Protein AF-A0A3C0FU36-F1 (afdb_monomer)

Secondary structure (DSSP, 8-state):
--TT--S---HHHHHHHHHHHS----PPPTTSSHHHHHHHHHHHTTT-TT-HHHHHHHHHHHHHHTT-S-------BSTTSSB-SHHHHHHHHHHH-

Sequence (97 aa):
SIPGYRTTPSLDEFAKVTREVGCAIIGQTADLAPADKRFYGIRDVTATVESIPLITASILSKKLAAGLDSLVMDVKFGSGAFMNEYERARELAESIT

Solvent-accessible surface area (backbone atoms only — not comparable to full-atom values): 6135 Å² total; per-residue (Å²): 136,65,91,88,72,74,44,79,68,55,71,69,55,48,54,49,41,34,70,76,73,69,58,83,82,66,57,87,60,87,76,62,40,60,64,49,58,55,53,50,59,53,23,71,79,63,77,57,57,85,41,59,72,61,45,40,52,46,56,46,46,46,51,59,72,68,70,63,94,74,86,89,82,88,78,54,54,28,97,90,35,96,26,59,44,64,66,59,24,48,53,46,51,62,68,67,108

Structure (mmCIF, N/CA/C/O backbone):
data_AF-A0A3C0FU36-F1
#
_entry.id   AF-A0A3C0FU36-F1
#
loop_
_atom_site.group_PDB
_atom_site.id
_atom_site.type_symbol
_a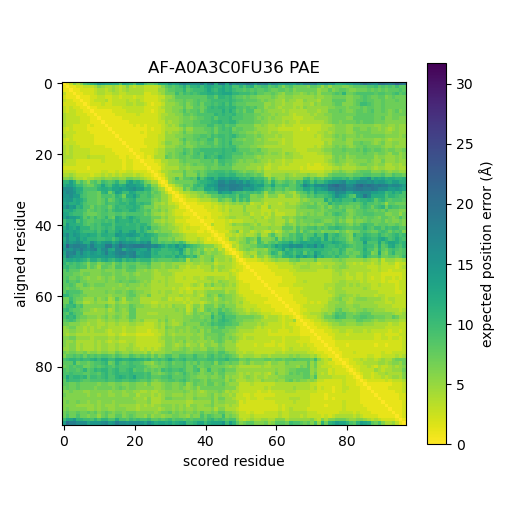tom_site.label_atom_id
_atom_site.label_alt_id
_atom_site.label_comp_id
_atom_site.label_asym_id
_atom_site.label_entity_id
_atom_site.label_seq_id
_atom_site.pdbx_PDB_ins_code
_atom_site.Cartn_x
_atom_site.Cartn_y
_atom_site.Cartn_z
_atom_site.occupancy
_atom_site.B_iso_or_equiv
_atom_site.auth_seq_id
_atom_site.auth_comp_id
_atom_site.auth_asym_id
_atom_site.auth_atom_id
_atom_site.pdbx_PDB_model_num
ATOM 1 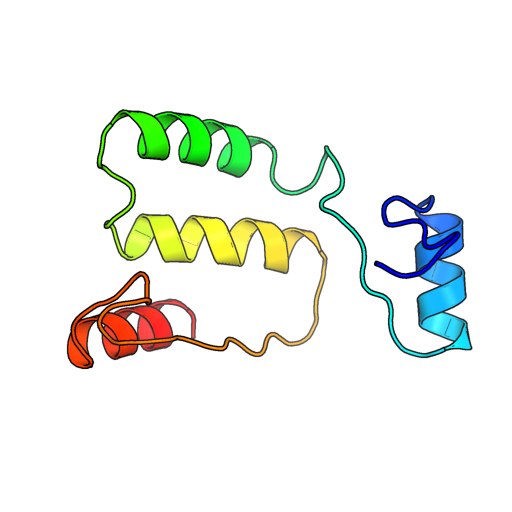N N . SER A 1 1 ? 2.234 21.394 5.751 1.00 83.00 1 SER A N 1
ATOM 2 C CA . SER A 1 1 ? 1.842 20.564 6.909 1.00 83.00 1 SER A CA 1
ATOM 3 C C . SER A 1 1 ? 0.614 21.181 7.552 1.00 83.00 1 SER A C 1
ATOM 5 O O . SER A 1 1 ? 0.431 22.387 7.437 1.00 83.00 1 SER A O 1
ATOM 7 N N . ILE A 1 2 ? -0.244 20.375 8.178 1.00 92.94 2 ILE A N 1
ATOM 8 C CA . ILE A 1 2 ? -1.440 20.861 8.880 1.00 92.94 2 ILE A CA 1
ATOM 9 C C . ILE A 1 2 ? -1.141 20.816 10.387 1.00 92.94 2 ILE A C 1
ATOM 11 O O . ILE A 1 2 ? -0.816 19.733 10.885 1.00 92.94 2 ILE A O 1
ATOM 15 N N . PRO A 1 3 ? -1.199 21.946 11.117 1.00 95.44 3 PRO A N 1
ATOM 16 C CA . PRO A 1 3 ? -0.978 21.959 12.561 1.00 95.44 3 PRO A CA 1
ATOM 17 C C . PRO A 1 3 ? -1.920 20.990 13.290 1.00 95.44 3 PRO A C 1
ATOM 19 O O . PRO A 1 3 ? -3.127 21.012 13.069 1.00 95.44 3 PRO A O 1
ATOM 22 N N . GLY A 1 4 ? -1.363 20.130 14.148 1.00 92.06 4 GLY A N 1
ATOM 23 C CA . GLY A 1 4 ? -2.131 19.170 14.950 1.00 92.06 4 GLY A CA 1
ATOM 24 C C . GLY A 1 4 ? -2.535 17.868 14.244 1.00 92.06 4 GLY A C 1
ATOM 25 O O . GLY A 1 4 ? -3.140 17.011 14.886 1.00 92.06 4 GLY A O 1
ATOM 26 N N . TYR A 1 5 ? -2.192 17.669 12.964 1.00 92.12 5 TYR A N 1
ATOM 27 C CA . TYR A 1 5 ? -2.491 16.410 12.272 1.00 92.12 5 TYR A CA 1
ATOM 28 C C . TYR A 1 5 ? -1.672 15.245 12.846 1.00 92.12 5 TYR A C 1
ATOM 30 O O . TYR A 1 5 ? -0.441 15.288 12.860 1.00 92.12 5 TYR A O 1
ATOM 38 N N . ARG A 1 6 ? -2.356 14.186 13.294 1.00 90.25 6 ARG A N 1
ATOM 39 C CA . ARG A 1 6 ? -1.733 12.972 13.843 1.00 90.25 6 ARG A CA 1
ATOM 40 C C . ARG A 1 6 ? -1.813 11.841 12.821 1.00 90.25 6 ARG A C 1
ATOM 42 O O . ARG A 1 6 ? -2.901 11.415 12.456 1.00 90.25 6 ARG A O 1
ATOM 49 N N . THR A 1 7 ? -0.662 11.338 12.377 1.00 90.81 7 THR A N 1
ATOM 50 C CA . THR A 1 7 ? -0.563 10.270 11.362 1.00 90.81 7 THR A CA 1
ATOM 51 C C . THR A 1 7 ? -0.589 8.859 11.948 1.00 90.81 7 THR A C 1
ATOM 53 O O . THR A 1 7 ? -0.730 7.900 11.198 1.00 90.81 7 THR A O 1
ATOM 56 N N . THR A 1 8 ? -0.452 8.706 13.265 1.00 89.94 8 THR A N 1
ATOM 57 C CA . THR A 1 8 ? -0.360 7.405 13.947 1.00 89.94 8 THR A CA 1
ATOM 58 C C . THR A 1 8 ? -1.432 7.279 15.038 1.00 89.94 8 THR A C 1
ATOM 60 O O . THR A 1 8 ? -1.102 7.345 16.226 1.00 89.94 8 THR A O 1
ATOM 63 N N . PRO A 1 9 ? -2.724 7.177 14.669 1.00 89.69 9 PRO A N 1
ATOM 64 C CA . PRO A 1 9 ? -3.800 6.939 15.629 1.00 89.69 9 PRO A CA 1
ATOM 65 C C . PRO A 1 9 ? -3.744 5.508 16.188 1.00 89.69 9 PRO A C 1
ATOM 67 O O . PRO A 1 9 ? -3.083 4.631 15.627 1.00 89.69 9 PRO A O 1
ATOM 70 N N . SER A 1 10 ? -4.472 5.254 17.278 1.00 89.56 10 SER A N 1
ATOM 71 C CA . SER A 1 10 ? -4.746 3.880 17.712 1.00 89.56 10 SER A CA 1
ATOM 72 C C . SER A 1 10 ? -5.675 3.172 16.715 1.00 89.56 10 SER A C 1
ATOM 74 O O . SER A 1 10 ? -6.387 3.825 15.949 1.00 89.56 10 SER A O 1
ATOM 76 N N . LEU A 1 11 ? -5.708 1.835 16.742 1.00 86.62 11 LEU A N 1
ATOM 77 C CA . LEU A 1 11 ? -6.636 1.055 15.911 1.00 86.62 11 LEU A CA 1
ATOM 78 C C . LEU A 1 11 ? -8.101 1.413 16.197 1.00 86.62 11 LEU A C 1
ATOM 80 O O . LEU A 1 11 ? -8.892 1.526 15.263 1.00 86.62 11 LEU A O 1
ATOM 84 N N . ASP A 1 12 ? -8.445 1.662 17.463 1.00 91.81 12 ASP A N 1
ATOM 85 C CA . ASP A 1 12 ? -9.796 2.068 17.860 1.00 91.81 12 ASP A CA 1
ATOM 86 C C . ASP A 1 12 ? -10.183 3.423 17.260 1.00 91.81 12 ASP A C 1
ATOM 88 O O . ASP A 1 12 ? -11.288 3.585 16.737 1.00 91.81 12 ASP A O 1
ATOM 92 N N . GLU A 1 13 ? -9.266 4.396 17.296 1.00 92.19 13 GLU A N 1
ATOM 93 C CA . GLU A 1 13 ? -9.487 5.717 16.711 1.00 92.19 13 GLU A CA 1
ATOM 94 C C . GLU A 1 13 ? -9.575 5.633 15.181 1.00 92.19 13 GLU A C 1
ATOM 96 O O . GLU A 1 13 ? -10.488 6.209 14.591 1.00 92.19 13 GLU A O 1
ATOM 101 N N . PHE A 1 14 ? -8.703 4.852 14.538 1.00 90.31 14 PHE A N 1
ATOM 102 C CA . PHE A 1 14 ? -8.760 4.601 13.096 1.00 90.31 14 PHE A CA 1
ATOM 103 C C . PHE A 1 14 ? -10.096 3.972 12.671 1.00 90.31 14 PHE A C 1
ATOM 105 O O . PHE A 1 14 ? -10.737 4.448 11.729 1.00 90.31 14 PHE A O 1
ATOM 112 N N . ALA A 1 15 ? -10.555 2.949 13.395 1.00 90.31 15 ALA A N 1
ATOM 113 C CA . ALA A 1 15 ? -11.822 2.283 13.119 1.00 90.31 15 ALA A CA 1
ATOM 114 C C . ALA A 1 15 ? -13.021 3.216 13.348 1.00 90.31 15 ALA A C 1
ATOM 116 O O . ALA A 1 15 ? -13.976 3.199 12.570 1.00 90.31 15 ALA A O 1
ATOM 117 N N . LYS A 1 16 ? -12.973 4.054 14.391 1.00 95.31 16 LYS A N 1
ATOM 118 C CA . LYS A 1 16 ? -14.000 5.068 14.657 1.00 95.31 16 LYS A CA 1
ATOM 119 C C . LYS A 1 16 ? -14.077 6.096 13.527 1.00 95.31 16 LYS A C 1
ATOM 121 O O . LYS A 1 16 ? -15.149 6.275 12.957 1.00 95.31 16 LYS A O 1
ATOM 126 N N . VAL A 1 17 ? -12.953 6.719 13.169 1.00 94.62 17 VAL A N 1
ATOM 127 C CA . VAL A 1 17 ? -12.894 7.756 12.124 1.00 94.62 17 VAL A CA 1
ATOM 128 C C . VAL A 1 17 ? -13.349 7.204 10.777 1.00 94.62 17 VAL A C 1
ATOM 130 O O . VAL A 1 17 ? -14.148 7.840 10.097 1.00 94.62 17 VAL A O 1
ATOM 133 N N . THR A 1 18 ? -12.914 5.996 10.412 1.00 92.56 18 THR A N 1
ATOM 134 C CA . THR A 1 18 ? -13.313 5.381 9.138 1.00 92.56 18 THR A CA 1
ATOM 135 C C . THR A 1 18 ? -14.820 5.107 9.086 1.00 92.56 18 THR A C 1
ATOM 137 O O . THR A 1 18 ? -15.425 5.303 8.038 1.00 92.56 18 THR A O 1
ATOM 140 N N . ARG A 1 19 ? -15.456 4.731 10.208 1.00 95.00 19 ARG A N 1
ATOM 141 C CA . ARG A 1 19 ? -16.921 4.564 10.281 1.00 95.00 19 ARG A CA 1
ATOM 142 C C . ARG A 1 19 ? -17.691 5.885 10.248 1.00 95.00 19 ARG A C 1
ATOM 144 O O . ARG A 1 19 ? -18.768 5.926 9.668 1.00 95.00 19 ARG A O 1
ATOM 151 N N . GLU A 1 20 ? -17.180 6.930 10.896 1.00 97.31 20 GLU A N 1
ATOM 152 C CA . GLU A 1 20 ? -17.886 8.214 11.035 1.00 97.31 20 GLU A CA 1
ATOM 153 C C . GLU A 1 20 ? -17.703 9.134 9.817 1.00 97.31 20 GLU A C 1
ATOM 155 O O . GLU A 1 20 ? -18.652 9.787 9.392 1.00 97.31 20 GLU A O 1
ATOM 160 N N . VAL A 1 21 ? -16.492 9.189 9.254 1.00 96.69 21 VAL A N 1
ATOM 161 C CA . VAL A 1 21 ? -16.115 10.097 8.153 1.00 96.69 21 VAL A CA 1
ATOM 162 C C . VAL A 1 21 ? -16.087 9.376 6.802 1.00 96.69 21 VAL A C 1
ATOM 164 O O . VAL A 1 21 ? -16.269 10.004 5.762 1.00 96.69 21 VAL A O 1
ATOM 167 N N . GLY A 1 22 ? -15.858 8.060 6.800 1.00 93.94 22 GLY A N 1
ATOM 168 C CA . GLY A 1 22 ? -15.762 7.243 5.586 1.00 93.94 22 GLY A CA 1
ATOM 169 C C . GLY A 1 22 ? -14.354 7.131 4.994 1.00 93.94 22 GLY A C 1
ATOM 170 O O . GLY A 1 22 ? -14.158 6.388 4.035 1.00 93.94 22 GLY A O 1
ATOM 171 N N . CYS A 1 23 ? -13.354 7.834 5.537 1.00 93.00 23 CYS A N 1
ATOM 172 C CA . CYS A 1 23 ? -11.967 7.725 5.087 1.00 93.00 23 CYS A CA 1
ATOM 173 C C . CYS A 1 23 ? -10.961 8.081 6.189 1.00 93.00 23 CYS A C 1
ATOM 175 O O . CYS A 1 23 ? -11.278 8.782 7.150 1.00 93.00 23 CYS A O 1
ATOM 177 N N . ALA A 1 24 ? -9.725 7.606 6.032 1.00 91.50 24 ALA A N 1
ATOM 178 C CA . ALA A 1 24 ? -8.601 7.981 6.880 1.00 91.50 24 ALA A CA 1
ATOM 179 C C . ALA A 1 24 ? -7.275 7.827 6.121 1.00 91.50 24 ALA A C 1
ATOM 181 O O . ALA A 1 24 ? -7.100 6.905 5.324 1.00 91.50 24 ALA A O 1
ATOM 182 N N . ILE A 1 25 ? -6.329 8.732 6.387 1.00 91.12 25 ILE A N 1
ATOM 183 C CA . ILE A 1 25 ? -4.966 8.689 5.842 1.00 91.12 25 ILE A CA 1
ATOM 184 C C . ILE A 1 25 ? -3.996 8.608 7.016 1.00 91.12 25 ILE A C 1
ATOM 186 O O . ILE A 1 25 ? -3.773 9.588 7.728 1.00 91.12 25 ILE A O 1
ATOM 190 N N . ILE A 1 26 ? -3.411 7.433 7.213 1.00 88.88 26 ILE A N 1
ATOM 191 C CA . ILE A 1 26 ? -2.502 7.155 8.326 1.00 88.88 26 ILE A CA 1
ATOM 192 C C . ILE A 1 26 ? -1.120 6.749 7.812 1.00 88.88 26 ILE A C 1
ATOM 194 O O . ILE A 1 26 ? -0.955 6.332 6.664 1.00 88.88 26 ILE A O 1
ATOM 198 N N . GLY A 1 27 ? -0.115 6.890 8.670 1.00 84.19 27 GLY A N 1
ATOM 199 C CA . GLY A 1 27 ? 1.209 6.329 8.444 1.00 84.19 27 GLY A CA 1
ATOM 200 C C . GLY A 1 27 ? 1.194 4.802 8.527 1.00 84.19 27 GLY A C 1
ATOM 201 O O . GLY A 1 27 ? 0.238 4.192 9.003 1.00 84.19 27 GLY A O 1
ATOM 202 N N . GLN A 1 28 ? 2.280 4.175 8.078 1.00 72.81 28 GLN A N 1
ATOM 203 C CA . GLN A 1 28 ? 2.451 2.729 8.213 1.00 72.81 28 GLN A CA 1
ATOM 204 C C . GLN A 1 28 ? 2.517 2.339 9.695 1.00 72.81 28 GLN A C 1
ATOM 206 O O . GLN A 1 28 ? 3.358 2.844 10.440 1.00 72.81 28 GLN A O 1
ATOM 211 N N . THR A 1 29 ? 1.651 1.419 10.118 1.00 70.19 29 THR A N 1
ATOM 212 C CA . THR A 1 29 ? 1.756 0.769 11.428 1.00 70.19 29 THR A CA 1
ATOM 213 C C . THR A 1 29 ? 2.943 -0.193 11.424 1.00 70.19 29 THR A C 1
ATOM 215 O O . THR A 1 29 ? 3.230 -0.829 10.410 1.00 70.19 29 THR A O 1
ATOM 218 N N . ALA A 1 30 ? 3.648 -0.312 12.553 1.00 64.12 30 ALA A N 1
ATOM 219 C CA . ALA A 1 30 ? 4.889 -1.088 12.637 1.00 64.12 30 ALA A CA 1
ATOM 220 C C . ALA A 1 30 ? 4.724 -2.583 12.286 1.00 64.12 30 ALA A C 1
ATOM 222 O O . ALA A 1 30 ? 5.687 -3.203 11.835 1.00 64.12 30 ALA A O 1
ATOM 223 N N . ASP A 1 31 ? 3.511 -3.120 12.435 1.00 65.12 31 ASP A N 1
ATOM 224 C CA . ASP A 1 31 ? 3.217 -4.551 12.303 1.00 65.12 31 ASP A CA 1
ATOM 225 C C . ASP A 1 31 ? 2.666 -4.965 10.928 1.00 65.12 31 ASP A C 1
ATOM 227 O O . ASP A 1 31 ? 2.382 -6.142 10.701 1.00 65.12 31 ASP A O 1
ATOM 231 N N . LEU A 1 32 ? 2.524 -4.033 9.978 1.00 66.81 32 LEU A N 1
ATOM 232 C CA . LEU A 1 32 ? 1.999 -4.357 8.650 1.00 66.81 32 LEU A CA 1
ATOM 233 C C . LEU A 1 32 ? 3.118 -4.910 7.748 1.00 66.81 32 LEU A C 1
ATOM 235 O O . LEU A 1 32 ? 4.016 -4.175 7.343 1.00 66.81 32 LEU A O 1
ATOM 239 N N . ALA A 1 33 ? 3.048 -6.205 7.422 1.00 68.50 33 ALA A N 1
ATOM 240 C CA . ALA A 1 33 ? 4.015 -6.925 6.582 1.00 68.50 33 ALA A CA 1
ATOM 241 C C . ALA A 1 33 ? 5.492 -6.793 7.053 1.00 68.50 33 ALA A C 1
ATOM 243 O O . ALA A 1 33 ? 6.349 -6.280 6.327 1.00 68.50 33 ALA A O 1
ATOM 244 N N . PRO A 1 34 ? 5.850 -7.306 8.251 1.00 74.06 34 PRO A N 1
ATOM 245 C CA . PRO A 1 34 ? 7.185 -7.128 8.841 1.00 74.06 34 PRO A CA 1
ATOM 246 C C . PRO A 1 34 ? 8.319 -7.753 8.010 1.00 74.06 34 PRO A C 1
ATOM 248 O O . PRO A 1 34 ? 9.456 -7.278 8.050 1.00 74.06 34 PRO A O 1
ATOM 251 N N . ALA A 1 35 ? 8.018 -8.806 7.244 1.00 77.56 35 ALA A N 1
ATOM 252 C CA . ALA A 1 35 ? 8.969 -9.430 6.328 1.00 77.56 35 ALA A CA 1
ATOM 253 C C . ALA A 1 35 ? 9.307 -8.508 5.148 1.00 77.56 35 ALA A C 1
ATOM 255 O O . ALA A 1 35 ? 10.484 -8.318 4.843 1.00 77.56 35 ALA A O 1
ATOM 256 N N . ASP A 1 36 ? 8.297 -7.885 4.535 1.00 78.81 36 ASP A N 1
ATOM 257 C CA . ASP A 1 36 ? 8.484 -6.957 3.419 1.00 78.81 36 ASP A CA 1
ATOM 258 C C . ASP A 1 36 ? 9.381 -5.780 3.813 1.00 78.81 36 ASP A C 1
ATOM 260 O O . ASP A 1 36 ? 10.332 -5.467 3.102 1.00 78.81 36 ASP A O 1
ATOM 264 N N . LYS A 1 37 ? 9.168 -5.200 5.000 1.00 76.31 37 LYS A N 1
ATOM 265 C CA . LYS A 1 37 ? 10.011 -4.111 5.514 1.00 76.31 37 LYS A CA 1
ATOM 266 C C . LYS A 1 37 ? 11.498 -4.485 5.549 1.00 76.31 37 LYS A C 1
ATOM 268 O O . LYS A 1 37 ? 12.347 -3.679 5.172 1.00 76.31 37 LYS A O 1
ATOM 273 N N . ARG A 1 38 ? 11.822 -5.705 5.994 1.00 79.19 38 ARG A N 1
ATOM 274 C CA . ARG A 1 38 ? 13.208 -6.203 6.038 1.00 79.19 38 ARG A CA 1
ATOM 275 C C . ARG A 1 38 ? 13.761 -6.442 4.635 1.00 79.19 38 ARG A C 1
ATOM 277 O O . ARG A 1 38 ? 14.876 -6.015 4.349 1.00 79.19 38 ARG A O 1
ATOM 284 N N . PHE A 1 39 ? 12.982 -7.084 3.764 1.00 77.62 39 PHE A N 1
ATOM 285 C CA . PHE A 1 39 ? 13.387 -7.343 2.381 1.00 77.62 39 PHE A CA 1
ATOM 286 C C . PHE A 1 39 ? 13.611 -6.053 1.591 1.00 77.62 39 PHE A C 1
ATOM 288 O O . PHE A 1 39 ? 14.608 -5.943 0.881 1.00 77.62 39 PHE A O 1
ATOM 295 N N . TYR A 1 40 ? 12.729 -5.065 1.742 1.00 76.19 40 TYR A N 1
ATOM 296 C CA . TYR A 1 40 ? 12.880 -3.759 1.112 1.00 76.19 40 TYR A CA 1
ATOM 297 C C . TYR A 1 40 ? 14.175 -3.074 1.558 1.00 76.19 40 TYR A C 1
ATOM 299 O O . TYR A 1 40 ? 14.941 -2.624 0.713 1.00 76.19 40 TYR A O 1
ATOM 307 N N . GLY A 1 41 ? 14.469 -3.071 2.864 1.00 77.69 41 GLY A N 1
ATOM 308 C CA . GLY A 1 41 ? 15.698 -2.471 3.391 1.00 77.69 41 GLY A CA 1
ATOM 309 C C . GLY A 1 41 ? 16.978 -3.079 2.805 1.00 77.69 41 GLY A C 1
ATOM 310 O O . GLY A 1 41 ? 17.931 -2.356 2.542 1.00 77.69 41 GLY A O 1
ATOM 311 N N . ILE A 1 42 ? 16.994 -4.390 2.541 1.00 80.50 42 ILE A N 1
ATOM 312 C CA . ILE A 1 42 ? 18.123 -5.053 1.866 1.00 80.50 42 ILE A CA 1
ATOM 313 C C . ILE A 1 42 ? 18.187 -4.653 0.387 1.00 80.50 42 ILE A C 1
ATOM 315 O O . ILE A 1 42 ? 19.267 -4.391 -0.140 1.00 80.50 42 ILE A O 1
ATOM 319 N N . ARG A 1 43 ? 17.042 -4.604 -0.300 1.00 80.56 43 ARG A N 1
ATOM 320 C CA . ARG A 1 43 ? 16.981 -4.253 -1.728 1.00 80.56 43 ARG A CA 1
ATOM 321 C C . ARG A 1 43 ? 17.473 -2.836 -2.000 1.00 80.56 43 ARG A C 1
ATOM 323 O O . ARG A 1 43 ? 18.195 -2.634 -2.975 1.00 80.56 43 ARG A O 1
ATOM 330 N N . ASP A 1 44 ? 17.125 -1.902 -1.118 1.00 78.75 44 ASP A N 1
ATOM 331 C CA . ASP A 1 44 ? 17.491 -0.484 -1.202 1.00 78.75 44 ASP A CA 1
ATOM 332 C C . ASP A 1 44 ? 19.014 -0.276 -1.215 1.00 78.75 44 ASP A C 1
ATOM 334 O O . ASP A 1 44 ? 19.537 0.523 -1.984 1.00 78.75 44 ASP A O 1
ATOM 338 N N . VAL A 1 45 ? 19.751 -1.085 -0.447 1.00 78.81 45 VAL A N 1
ATOM 339 C CA . VAL A 1 45 ? 21.221 -1.006 -0.357 1.00 78.81 45 VAL A CA 1
ATOM 340 C C . VAL A 1 45 ? 21.959 -1.957 -1.308 1.00 78.81 45 VAL A C 1
ATOM 342 O O . VAL A 1 45 ? 23.187 -1.989 -1.307 1.00 78.81 45 VAL A O 1
ATOM 345 N N . THR A 1 46 ? 21.240 -2.743 -2.118 1.00 80.44 46 THR A N 1
ATOM 346 C CA . THR A 1 46 ? 21.831 -3.738 -3.040 1.00 80.44 46 THR A CA 1
ATOM 347 C C . THR A 1 46 ? 21.499 -3.494 -4.510 1.00 80.44 46 THR A C 1
ATOM 349 O O . THR A 1 46 ? 21.812 -4.337 -5.346 1.00 80.44 46 THR A O 1
ATOM 352 N N . ALA A 1 47 ? 20.859 -2.368 -4.844 1.00 76.88 47 ALA A N 1
ATOM 353 C CA . ALA A 1 47 ? 20.408 -2.053 -6.203 1.00 76.88 47 ALA A CA 1
ATOM 354 C C . ALA A 1 47 ? 19.489 -3.133 -6.827 1.00 76.88 47 ALA A C 1
ATOM 356 O O . ALA A 1 47 ? 19.372 -3.240 -8.043 1.00 76.88 47 ALA A O 1
ATOM 357 N N . THR A 1 48 ?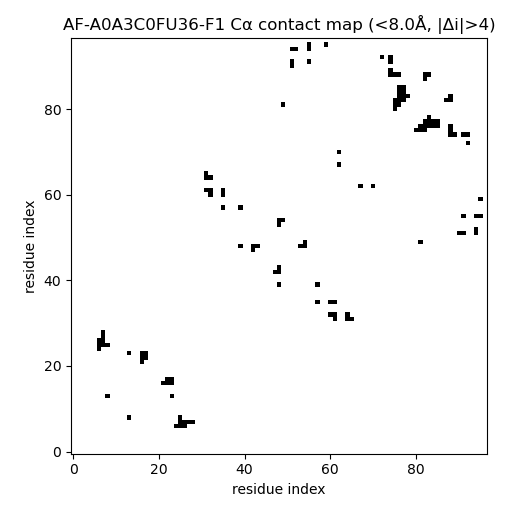 18.789 -3.924 -6.003 1.00 74.25 48 THR A N 1
ATOM 358 C CA . THR A 1 48 ? 17.816 -4.945 -6.456 1.00 74.25 48 THR A CA 1
ATOM 359 C C . THR A 1 48 ? 16.365 -4.468 -6.325 1.00 74.25 48 THR A C 1
ATOM 361 O O . THR A 1 48 ? 15.407 -5.252 -6.319 1.00 74.25 48 THR A O 1
ATOM 364 N N . VAL A 1 49 ? 16.171 -3.152 -6.206 1.00 70.25 49 VAL A N 1
ATOM 365 C CA . VAL A 1 49 ? 14.837 -2.553 -6.110 1.00 70.25 49 VAL A CA 1
ATOM 366 C C . VAL A 1 49 ? 14.082 -2.694 -7.437 1.00 70.25 49 VAL A C 1
ATOM 368 O O . VAL A 1 49 ? 12.894 -2.988 -7.403 1.00 70.25 49 VAL A O 1
ATOM 371 N N . GLU A 1 50 ? 14.755 -2.619 -8.588 1.00 73.06 50 GLU A N 1
ATOM 372 C CA . GLU A 1 50 ? 14.143 -2.545 -9.934 1.00 73.06 50 GLU A CA 1
ATOM 373 C C . GLU A 1 50 ? 13.489 -3.842 -10.459 1.00 73.06 50 GLU A C 1
ATOM 375 O O . GLU A 1 50 ? 13.031 -3.920 -11.598 1.00 73.06 50 GLU A O 1
ATOM 380 N N . SER A 1 51 ? 13.398 -4.880 -9.629 1.00 82.75 51 SER A N 1
ATOM 381 C CA . SER A 1 51 ? 12.721 -6.130 -9.978 1.00 82.75 51 SER A CA 1
ATOM 382 C C . SER A 1 51 ? 11.197 -6.003 -9.851 1.00 82.75 51 SER A C 1
ATOM 384 O O . SER A 1 51 ? 10.684 -5.916 -8.733 1.00 82.75 51 SER A O 1
ATOM 386 N N . ILE A 1 52 ? 10.467 -6.060 -10.978 1.00 82.69 52 ILE A N 1
ATOM 387 C CA . ILE A 1 52 ? 8.988 -6.030 -11.012 1.00 82.69 52 ILE A CA 1
ATOM 388 C C . ILE A 1 52 ? 8.365 -7.040 -10.037 1.00 82.69 52 ILE A C 1
ATOM 390 O O . ILE A 1 52 ? 7.587 -6.603 -9.189 1.00 82.69 52 ILE A O 1
ATOM 394 N N . PRO A 1 53 ? 8.735 -8.339 -10.044 1.00 84.69 53 PRO A N 1
ATOM 395 C CA . PRO A 1 53 ? 8.159 -9.308 -9.110 1.00 84.69 53 PRO A CA 1
ATOM 396 C C . PRO A 1 53 ? 8.295 -8.897 -7.639 1.00 84.69 53 PRO A C 1
ATOM 398 O O . PRO A 1 53 ? 7.366 -9.062 -6.848 1.00 84.69 53 PRO A O 1
ATOM 401 N N . LEU A 1 54 ? 9.441 -8.322 -7.261 1.00 84.94 54 LEU A N 1
ATOM 402 C CA . LEU A 1 54 ? 9.693 -7.904 -5.884 1.00 84.94 54 LEU A CA 1
ATOM 403 C C . LEU A 1 54 ? 8.995 -6.579 -5.538 1.00 84.94 54 LEU A C 1
ATOM 405 O O . LEU A 1 54 ? 8.670 -6.343 -4.373 1.00 84.94 54 LEU A O 1
ATOM 409 N N . ILE A 1 55 ? 8.767 -5.695 -6.512 1.00 84.44 55 ILE A N 1
ATOM 410 C CA . ILE A 1 55 ? 7.956 -4.480 -6.333 1.00 84.44 55 ILE A CA 1
ATOM 411 C C . ILE A 1 55 ? 6.497 -4.870 -6.107 1.00 84.44 55 ILE A C 1
ATOM 413 O O . ILE A 1 55 ? 5.909 -4.457 -5.106 1.00 84.44 55 ILE A O 1
ATOM 417 N N . THR A 1 56 ? 5.947 -5.722 -6.973 1.00 86.50 56 THR A N 1
ATOM 418 C CA . THR A 1 56 ? 4.579 -6.235 -6.862 1.00 86.50 56 THR A CA 1
ATOM 419 C C . THR A 1 56 ? 4.358 -6.913 -5.514 1.00 86.50 56 THR A C 1
ATOM 421 O O . THR A 1 56 ? 3.461 -6.516 -4.768 1.00 86.50 56 THR A O 1
ATOM 424 N N . ALA A 1 57 ? 5.216 -7.874 -5.148 1.00 85.88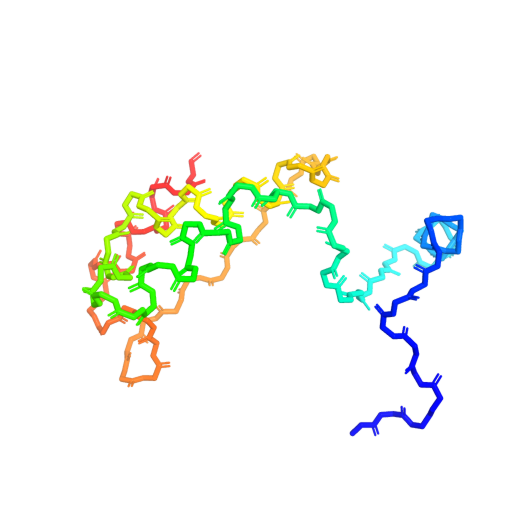 57 ALA A N 1
ATOM 425 C CA . ALA A 1 57 ? 5.111 -8.578 -3.870 1.00 85.88 57 ALA A CA 1
ATOM 426 C C . ALA A 1 57 ? 5.178 -7.614 -2.673 1.00 85.88 57 ALA A C 1
ATOM 428 O O . ALA A 1 57 ? 4.419 -7.747 -1.708 1.00 85.88 57 ALA A O 1
ATOM 429 N N . SER A 1 58 ? 6.047 -6.602 -2.749 1.00 85.06 58 SER A N 1
ATOM 430 C CA . SER A 1 58 ? 6.167 -5.599 -1.697 1.00 85.06 58 SER A CA 1
ATOM 431 C C . SER A 1 58 ? 4.894 -4.772 -1.547 1.00 85.06 58 SER A C 1
ATOM 433 O O . SER A 1 58 ? 4.373 -4.629 -0.439 1.00 85.06 58 SER A O 1
ATOM 435 N N . ILE A 1 59 ? 4.358 -4.228 -2.639 1.00 86.19 59 ILE A N 1
ATOM 436 C CA . ILE A 1 59 ? 3.162 -3.383 -2.582 1.00 86.19 59 ILE A CA 1
ATOM 437 C C . ILE A 1 59 ? 1.949 -4.198 -2.122 1.00 86.19 59 ILE A C 1
ATOM 439 O O . ILE A 1 59 ? 1.269 -3.792 -1.173 1.00 86.19 59 ILE A O 1
ATOM 443 N N . LEU A 1 60 ? 1.714 -5.357 -2.742 1.00 85.62 60 LEU A N 1
ATOM 444 C CA . LEU A 1 60 ? 0.550 -6.190 -2.452 1.00 85.62 60 LEU A CA 1
ATOM 445 C C . LEU A 1 60 ? 0.575 -6.753 -1.032 1.00 85.62 60 LEU A C 1
ATOM 447 O O . LEU A 1 60 ? -0.456 -6.711 -0.371 1.00 85.62 60 LEU A O 1
ATOM 451 N N . SER A 1 61 ? 1.722 -7.200 -0.510 1.00 85.00 61 SER A N 1
ATOM 452 C CA . SER A 1 61 ? 1.788 -7.758 0.854 1.00 85.00 61 SER A CA 1
ATOM 453 C C . SER A 1 61 ? 1.284 -6.780 1.921 1.00 85.00 61 SER A C 1
ATOM 455 O O . SER A 1 61 ? 0.537 -7.176 2.814 1.00 85.00 61 SER A O 1
ATOM 457 N N . LYS A 1 62 ? 1.609 -5.486 1.794 1.00 83.56 62 LYS A N 1
ATOM 458 C CA . LYS A 1 62 ? 1.112 -4.434 2.695 1.00 83.56 62 LYS A CA 1
ATOM 459 C C . LYS A 1 62 ? -0.379 -4.171 2.511 1.00 83.56 62 LYS A C 1
ATOM 461 O O . LYS A 1 62 ? -1.096 -4.000 3.491 1.00 83.56 62 LYS A O 1
ATOM 466 N N . LYS A 1 63 ? -0.845 -4.107 1.261 1.00 86.62 63 LYS A N 1
ATOM 467 C CA . LYS A 1 63 ? -2.248 -3.807 0.949 1.00 86.62 63 LYS A CA 1
ATOM 468 C C . LYS A 1 63 ? -3.166 -4.960 1.359 1.00 86.62 63 LYS A C 1
ATOM 470 O O . LYS A 1 63 ? -4.118 -4.728 2.088 1.00 86.62 63 LYS A O 1
ATOM 475 N N . LEU A 1 64 ? -2.821 -6.198 1.021 1.00 82.69 64 LEU A N 1
ATOM 476 C CA . LEU A 1 64 ? -3.585 -7.384 1.415 1.00 82.69 64 LEU A CA 1
ATOM 477 C C . LEU A 1 64 ? -3.607 -7.586 2.935 1.00 82.69 64 LEU A C 1
ATOM 479 O O . LEU A 1 64 ? -4.656 -7.899 3.488 1.00 82.69 64 LEU A O 1
ATOM 483 N N . ALA A 1 65 ? -2.493 -7.332 3.631 1.00 81.00 65 ALA A N 1
ATOM 484 C CA . ALA A 1 65 ? -2.456 -7.403 5.094 1.00 81.00 65 ALA A CA 1
ATOM 485 C C . ALA A 1 65 ? -3.394 -6.389 5.777 1.00 81.00 65 ALA A C 1
ATOM 487 O O . ALA A 1 65 ? -3.766 -6.591 6.929 1.00 81.00 65 ALA A O 1
ATOM 488 N N . ALA A 1 66 ? -3.788 -5.316 5.082 1.00 80.12 66 ALA A N 1
ATOM 489 C CA . ALA A 1 66 ? -4.749 -4.338 5.583 1.00 80.12 66 ALA A CA 1
ATOM 490 C C . ALA A 1 66 ? -6.222 -4.758 5.381 1.00 80.12 66 ALA A C 1
ATOM 492 O O . ALA A 1 66 ? -7.107 -4.034 5.829 1.00 80.12 66 ALA A O 1
ATOM 493 N N . GLY A 1 67 ? -6.495 -5.905 4.743 1.00 81.50 67 GLY A N 1
ATOM 494 C CA . GLY A 1 67 ? -7.842 -6.490 4.659 1.00 81.50 67 GLY A CA 1
ATOM 495 C C . GLY A 1 67 ? -8.816 -5.739 3.749 1.00 81.50 67 GLY A C 1
ATOM 496 O O . GLY A 1 67 ? -9.994 -5.633 4.065 1.00 81.50 67 GLY A O 1
ATOM 497 N N . LEU A 1 68 ? -8.323 -5.177 2.648 1.00 85.44 68 LEU A N 1
ATOM 498 C CA . LEU A 1 68 ? -9.117 -4.383 1.708 1.00 85.44 68 LEU A CA 1
ATOM 499 C C . LEU A 1 68 ? -9.895 -5.232 0.694 1.00 85.44 68 LEU A C 1
ATOM 501 O O . LEU A 1 68 ? -9.340 -6.155 0.106 1.00 85.44 68 LEU A O 1
ATOM 505 N N . ASP A 1 69 ? -11.153 -4.852 0.447 1.00 89.19 69 ASP A N 1
ATOM 506 C CA . ASP A 1 69 ? -12.033 -5.489 -0.549 1.00 89.19 69 ASP A CA 1
ATOM 507 C C . ASP A 1 69 ? -11.659 -5.130 -1.992 1.00 89.19 69 ASP A C 1
ATOM 509 O O . ASP A 1 69 ? -11.952 -5.857 -2.939 1.00 89.19 69 ASP A O 1
ATOM 513 N N . SER A 1 70 ? -11.064 -3.955 -2.194 1.00 89.38 70 SER A N 1
ATOM 514 C CA . SER A 1 70 ? -10.693 -3.452 -3.514 1.00 89.38 70 SER A CA 1
ATOM 515 C C . SER A 1 70 ? -9.468 -2.555 -3.424 1.00 89.38 70 SER A C 1
ATOM 517 O O . SER A 1 70 ? -9.292 -1.800 -2.465 1.00 89.38 70 SER A O 1
ATOM 519 N N . LEU A 1 71 ? -8.624 -2.628 -4.452 1.00 88.81 71 LEU A N 1
ATOM 520 C CA . LEU A 1 71 ? -7.398 -1.854 -4.569 1.00 88.81 71 LEU A CA 1
ATOM 521 C C . LEU A 1 71 ? -7.368 -1.143 -5.920 1.00 88.81 71 LEU A C 1
ATOM 523 O O . LEU A 1 71 ? -7.479 -1.780 -6.961 1.00 88.81 71 LEU A O 1
ATOM 527 N N . VAL A 1 72 ? -7.159 0.171 -5.894 1.00 90.94 72 VAL A N 1
ATOM 528 C CA . VAL A 1 72 ? -6.845 0.959 -7.089 1.00 90.94 72 VAL A CA 1
ATOM 529 C C . VAL A 1 72 ? -5.389 1.389 -6.998 1.00 90.94 72 VAL A C 1
ATOM 531 O O . VAL A 1 72 ? -4.943 1.877 -5.957 1.00 90.94 72 VAL A O 1
ATOM 534 N N . MET A 1 73 ? -4.651 1.184 -8.085 1.00 88.94 73 MET A N 1
ATOM 535 C CA . MET A 1 73 ? -3.215 1.431 -8.162 1.00 88.94 73 MET A CA 1
ATOM 536 C C . MET A 1 73 ? -2.903 2.457 -9.241 1.00 88.94 73 MET A C 1
ATOM 538 O O . MET A 1 73 ? -3.321 2.326 -10.387 1.00 88.94 73 MET A O 1
ATOM 542 N N . ASP A 1 74 ? -2.137 3.472 -8.855 1.00 90.94 74 ASP A N 1
ATOM 543 C CA . ASP A 1 74 ? -1.649 4.513 -9.749 1.00 90.94 74 ASP A CA 1
ATOM 544 C C . ASP A 1 74 ? -0.197 4.206 -10.138 1.00 90.94 74 ASP A C 1
ATOM 546 O O . ASP A 1 74 ? 0.720 4.367 -9.328 1.00 90.94 74 ASP A O 1
ATOM 550 N N . VAL A 1 75 ? 0.008 3.711 -11.362 1.00 90.81 75 VAL A N 1
ATOM 551 C CA . VAL A 1 75 ? 1.329 3.321 -11.876 1.00 90.81 75 VAL A CA 1
ATOM 552 C C . VAL A 1 75 ? 1.879 4.427 -12.775 1.00 90.81 75 VAL A C 1
ATOM 554 O O . VAL A 1 75 ? 1.364 4.689 -13.860 1.00 90.81 75 VAL A O 1
ATOM 557 N N . LYS A 1 76 ? 2.934 5.100 -12.307 1.00 90.81 76 LYS A N 1
ATOM 558 C CA . LYS A 1 76 ? 3.579 6.217 -13.015 1.00 90.81 76 LYS A CA 1
ATOM 559 C C . LYS A 1 76 ? 4.687 5.734 -13.951 1.00 90.81 76 LYS A C 1
ATOM 561 O O . LYS A 1 76 ? 5.390 4.781 -13.621 1.00 90.81 76 LYS A O 1
ATOM 566 N N . PHE A 1 77 ? 4.891 6.457 -15.055 1.00 93.31 77 PHE A N 1
ATOM 567 C CA . PHE A 1 77 ? 6.039 6.293 -15.951 1.00 93.31 77 PHE A CA 1
ATOM 568 C C . PHE A 1 77 ? 6.728 7.636 -16.254 1.00 93.31 77 PHE A C 1
ATOM 570 O O . PHE A 1 77 ? 6.103 8.692 -16.133 1.00 93.31 77 PHE A O 1
ATOM 577 N N . GLY A 1 78 ? 8.001 7.595 -16.655 1.00 90.69 78 GLY A N 1
ATOM 578 C CA . GLY A 1 78 ? 8.800 8.759 -17.060 1.00 90.69 78 GLY A CA 1
ATOM 579 C C . GLY A 1 78 ? 9.942 9.095 -16.096 1.00 90.69 78 GLY A C 1
ATOM 580 O O . GLY A 1 78 ? 10.178 8.391 -15.124 1.00 90.69 78 GLY A O 1
ATOM 581 N N . SER A 1 79 ? 10.642 10.205 -16.346 1.00 87.69 79 SER A N 1
ATOM 582 C CA . SER A 1 79 ? 11.934 10.536 -15.712 1.00 87.69 79 SER A CA 1
ATOM 583 C C . SER A 1 79 ? 11.913 10.748 -14.192 1.00 87.69 79 SER A C 1
ATOM 585 O O . SER A 1 79 ? 12.969 10.809 -13.572 1.00 87.69 79 SER A O 1
ATOM 587 N N . GLY A 1 80 ? 10.734 10.934 -13.596 1.00 85.62 80 GLY A N 1
ATOM 588 C CA . GLY A 1 80 ? 10.549 11.044 -12.143 1.00 85.62 80 GLY A CA 1
ATOM 589 C C . GLY A 1 80 ? 9.843 9.838 -11.526 1.00 85.62 80 GLY A C 1
ATOM 590 O O . GLY A 1 80 ? 9.518 9.862 -10.340 1.00 85.62 80 GLY A O 1
ATOM 591 N N . ALA A 1 81 ? 9.542 8.821 -12.328 1.00 85.81 81 ALA A N 1
ATOM 592 C CA . ALA A 1 81 ? 8.870 7.617 -11.885 1.00 85.81 81 ALA A CA 1
ATOM 593 C C . ALA A 1 81 ? 9.881 6.495 -11.6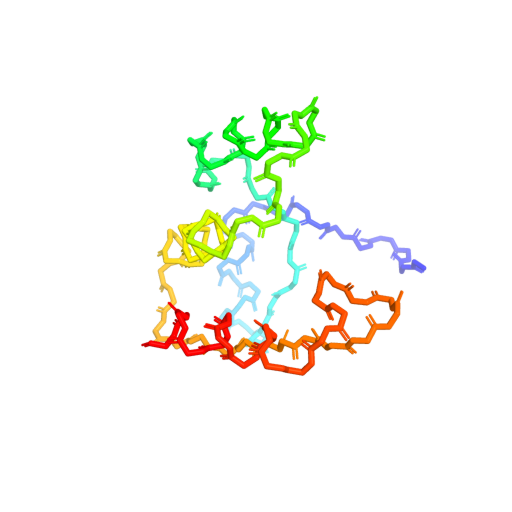64 1.00 85.81 81 ALA A C 1
ATOM 595 O O . ALA A 1 81 ? 10.989 6.500 -12.190 1.00 85.81 81 ALA A O 1
ATOM 596 N N . PHE A 1 82 ? 9.453 5.492 -10.904 1.00 78.69 82 PHE A N 1
ATOM 597 C CA . PHE A 1 82 ? 10.239 4.280 -10.722 1.00 78.69 82 PHE A CA 1
ATOM 598 C C . PHE A 1 82 ? 10.453 3.531 -12.052 1.00 78.69 82 PHE A C 1
ATOM 600 O O . PHE A 1 82 ? 11.480 2.897 -12.258 1.00 78.69 82 PHE A O 1
ATOM 607 N N . MET A 1 83 ? 9.484 3.629 -12.968 1.00 83.31 83 MET A N 1
ATOM 608 C CA . MET A 1 83 ? 9.560 3.061 -14.311 1.00 83.31 83 MET A CA 1
ATOM 609 C C . MET A 1 83 ? 9.784 4.179 -15.330 1.00 83.31 83 MET A C 1
ATOM 611 O O . MET A 1 83 ? 8.913 5.019 -15.534 1.00 83.31 83 MET A O 1
ATOM 615 N N . ASN A 1 84 ? 10.935 4.193 -16.000 1.00 84.56 84 ASN A N 1
ATOM 616 C CA . ASN A 1 84 ? 11.214 5.208 -17.022 1.00 84.56 84 ASN A CA 1
ATOM 617 C C . ASN A 1 84 ? 10.421 4.966 -18.313 1.00 84.56 84 ASN A C 1
ATOM 619 O O . ASN A 1 84 ? 9.947 5.912 -18.940 1.00 84.56 84 ASN A O 1
ATOM 623 N N . GLU A 1 85 ? 10.260 3.698 -18.693 1.00 89.56 85 GLU A N 1
ATOM 624 C CA . GLU A 1 85 ? 9.600 3.294 -19.931 1.00 89.56 85 GLU A CA 1
ATOM 625 C C . GLU A 1 85 ? 8.139 2.912 -19.690 1.00 89.56 85 GLU A C 1
ATOM 627 O O . GLU A 1 85 ? 7.800 2.259 -18.700 1.00 89.56 85 GLU A O 1
ATOM 632 N N . TYR A 1 86 ? 7.278 3.291 -20.635 1.00 91.31 86 TYR A N 1
ATOM 633 C CA . TYR A 1 86 ? 5.851 2.981 -20.588 1.00 91.31 86 TYR A CA 1
ATOM 634 C C . TYR A 1 86 ? 5.587 1.471 -20.508 1.00 91.31 86 TYR A C 1
ATOM 636 O O . TYR A 1 86 ? 4.782 1.042 -19.686 1.00 91.31 86 TYR A O 1
ATOM 644 N N . GLU A 1 87 ? 6.306 0.661 -21.290 1.00 92.50 87 GLU A N 1
ATOM 645 C CA . GLU A 1 87 ? 6.100 -0.794 -21.312 1.00 92.50 87 GLU A CA 1
ATOM 646 C C . GLU A 1 87 ? 6.411 -1.442 -19.961 1.00 92.50 87 GLU A C 1
ATOM 648 O O . GLU A 1 87 ? 5.647 -2.266 -19.471 1.00 92.50 87 GLU A O 1
ATOM 653 N N . ARG A 1 88 ? 7.464 -0.990 -19.275 1.00 88.75 88 ARG A N 1
ATOM 654 C CA . ARG A 1 88 ? 7.805 -1.469 -17.925 1.00 88.75 88 ARG A CA 1
ATOM 655 C C . ARG A 1 88 ? 6.751 -1.083 -16.887 1.00 88.75 88 ARG A C 1
ATOM 657 O O . ARG A 1 88 ? 6.442 -1.863 -15.988 1.00 88.75 88 ARG A O 1
ATOM 664 N N . ALA A 1 89 ? 6.185 0.119 -17.003 1.00 90.75 89 ALA A N 1
ATOM 665 C CA . ALA A 1 89 ? 5.072 0.549 -16.160 1.00 90.75 89 ALA A CA 1
ATOM 666 C C . ALA A 1 89 ? 3.809 -0.284 -16.427 1.00 90.75 89 ALA A C 1
ATOM 668 O O . ALA A 1 89 ? 3.112 -0.665 -15.486 1.00 90.75 89 ALA A O 1
ATOM 669 N N . ARG A 1 90 ? 3.544 -0.615 -17.693 1.00 91.94 90 ARG A N 1
ATOM 670 C CA . ARG A 1 90 ? 2.445 -1.495 -18.087 1.00 91.94 90 ARG A CA 1
ATOM 671 C C . ARG A 1 90 ? 2.627 -2.910 -17.532 1.00 91.94 90 ARG A C 1
ATOM 673 O O . ARG A 1 90 ? 1.705 -3.414 -16.901 1.00 91.94 90 ARG A O 1
ATOM 680 N N . GLU A 1 91 ? 3.814 -3.497 -17.676 1.00 91.19 91 GLU A N 1
ATOM 681 C CA . GLU A 1 91 ? 4.160 -4.801 -17.087 1.00 91.19 91 GLU A CA 1
ATOM 682 C C . GLU A 1 91 ? 3.935 -4.817 -15.568 1.00 91.19 91 GLU A C 1
ATOM 684 O O . GLU A 1 91 ? 3.414 -5.786 -15.018 1.00 91.19 91 GLU A O 1
ATOM 689 N N . LEU A 1 92 ? 4.301 -3.734 -14.872 1.00 89.31 92 LEU A N 1
ATOM 690 C CA . LEU A 1 92 ? 4.063 -3.616 -13.435 1.00 89.31 92 LEU A CA 1
ATOM 691 C C . LEU A 1 92 ? 2.564 -3.570 -13.113 1.00 89.31 92 LEU A C 1
ATOM 693 O O . LEU A 1 92 ? 2.123 -4.250 -12.189 1.00 89.31 92 LEU A O 1
ATOM 697 N N . ALA A 1 93 ? 1.783 -2.790 -13.864 1.00 90.38 93 ALA 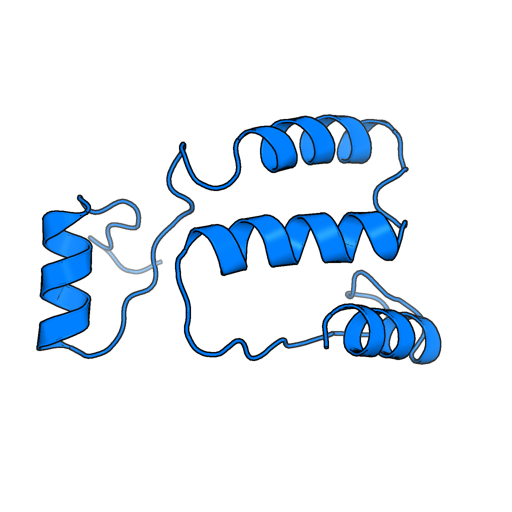A N 1
ATOM 698 C CA . ALA A 1 93 ? 0.336 -2.700 -13.678 1.00 90.38 93 ALA A CA 1
ATOM 699 C C . ALA A 1 93 ? -0.357 -4.054 -13.906 1.00 90.38 93 ALA A C 1
ATOM 701 O O . ALA A 1 93 ? -1.183 -4.469 -13.092 1.00 90.38 93 ALA A O 1
ATOM 702 N N . GLU A 1 94 ? 0.028 -4.768 -14.965 1.00 90.81 94 GLU A N 1
ATOM 703 C CA . GLU A 1 94 ? -0.475 -6.110 -15.274 1.00 90.81 94 GLU A CA 1
ATOM 704 C C . GLU A 1 94 ? -0.045 -7.133 -14.211 1.00 90.81 94 GLU A C 1
ATOM 706 O O . GLU A 1 94 ? -0.833 -7.993 -13.846 1.00 90.81 94 GLU A O 1
ATOM 711 N N . SER A 1 95 ? 1.155 -7.004 -13.633 1.00 88.44 95 SER A N 1
ATOM 712 C CA . SER A 1 95 ? 1.616 -7.881 -12.548 1.00 88.44 95 SER A CA 1
ATOM 713 C C . SER A 1 95 ? 0.846 -7.704 -11.234 1.00 88.44 95 SER A C 1
ATOM 715 O O . SER A 1 95 ? 0.899 -8.602 -10.392 1.00 88.44 95 SER A O 1
ATOM 717 N N . ILE A 1 96 ? 0.235 -6.541 -11.007 1.00 83.81 96 ILE A N 1
ATOM 718 C CA . ILE A 1 96 ? -0.493 -6.213 -9.772 1.00 83.81 96 ILE A CA 1
ATOM 719 C C . ILE A 1 96 ? -1.978 -6.615 -9.858 1.00 83.81 96 ILE A C 1
ATOM 721 O O . ILE A 1 96 ? -2.631 -6.707 -8.816 1.00 83.81 96 ILE A O 1
ATOM 725 N N . THR A 1 97 ? -2.489 -6.835 -11.073 1.0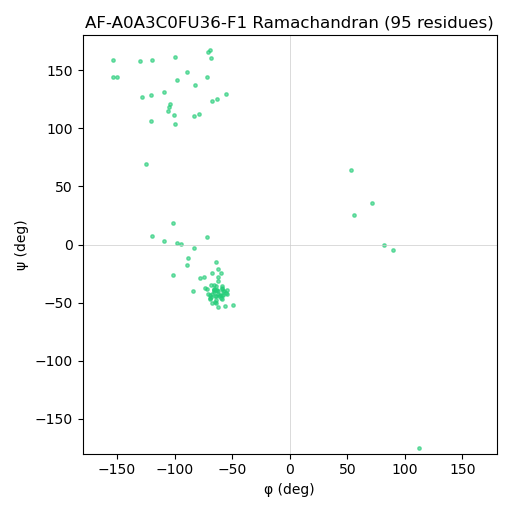0 74.12 97 THR A N 1
ATOM 726 C CA . THR A 1 97 ? -3.892 -7.179 -11.361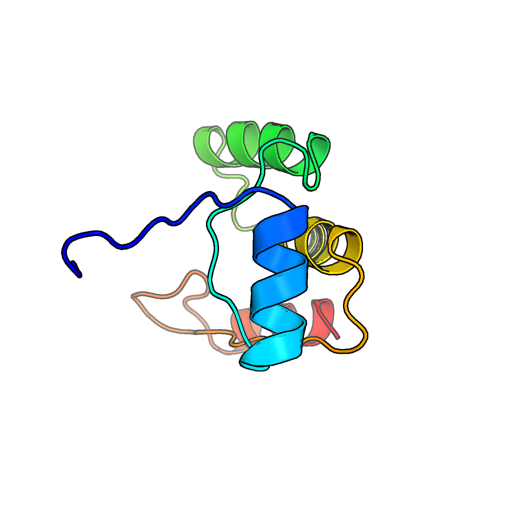 1.00 74.12 97 THR A CA 1
ATOM 727 C C . THR A 1 97 ? -4.112 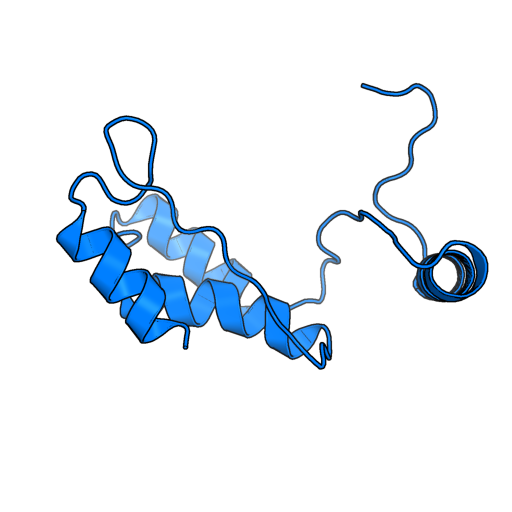-8.686 -11.280 1.00 74.12 97 THR A C 1
ATOM 729 O O . THR A 1 97 ? -5.163 -9.085 -10.732 1.00 74.12 97 THR A O 1
#

Mean predicted aligned error: 6.0 Å

Foldseek 3Di:
DDPPDAQDDDPVVLVVCCVPVVDDHHDDDCPQPVVLVVVVVVCVVVVVCLDLVNVLCSVVSRVVSVVDPDDDDDQDEPDPHSHPDPVSSVVSVVSND

pLDDT: mean 85.22, std 7.41, range [64.12, 97.31]

Nearest PDB structures (foldseek):
  5ey3-assembly1_B  TM=9.616E-01  e=2.728E-06  Salmonella enterica subsp. enterica serovar Typhimurium str. LT2
  1brw-assembly1_B  TM=8.191E-01  e=2.900E-06  Geobacillus stearothermophilus
  3h5q-assembly1_A-2  TM=8.892E-01  e=6.826E-06  Staphylococcus aureus subsp. aureus COL
  5ep8-assembly1_B  TM=8.494E-01  e=1.607E-05  Bacillus subtilis subsp. subtilis str. 168
  5oln-assembly1_A  TM=8.338E-01  e=2.621E-05  Bacillus subtilis subsp. subtilis str. 168

Radius of gyration: 15.97 Å; Cα contacts (8 Å, |Δi|>4): 66; chains: 1; bounding box: 40×31×39 Å